Protein AF-A0A1I8D5X2-F1 (afdb_monomer_lite)

Sequence (172 aa):
MVLLILTTVFGFVVLYVLKFYNNAIYGPVFTIYIANPYVVLSDVKTIKEALVAHGELITSLIPSGTSVQPFFYGANYDETVFEDPYEFKPERFLLEDGKTLNKKLYDQMYSFGKGARVCAGQSLASMELQLIFPTLVQRYEFSHPNGEVDLTCDFGGILAPNKFTCKIVKRI

Foldseek 3Di:
DWDWDFDDDPNDGQTFTWDADCCPPQHGWTWGDDVAIETEDQALRNLCCCAPNPVPVVCVVPDPPHHYDYPLVNHCVHCVQQPPSVDPDPQSQADPVSPHGPVVSVVSHQPQHDHPPGNPCVVVVVVCCVVVVCVQVVFKDKDFPPPDAPPQFDDDVDTHGDDGDIDIDTDD

Secondary structure (DSSP, 8-state):
--EEEEEEETTEEEEEEEEE--HHHHSS-EEEEESEEEEEE-SHHHHHIIIII-HHHHHHHSPTT-EEEE-HHHHHT-TTTSSSTTS--GGGGB-TTSSSB-HHHHTT--TT--GGG--TTHHHHHHHHHHHHHHHHHHEEEE-TTSS----EEESSSEEEPP---EEEE--

Radius of gyration: 19.79 Å; chains: 1; bounding box: 39×36×57 Å

pLDDT: mean 77.23, std 19.03, range [34.25, 97.62]

Structure (mmCIF, N/CA/C/O backbone):
data_AF-A0A1I8D5X2-F1
#
_entry.id   AF-A0A1I8D5X2-F1
#
loop_
_atom_site.group_PDB
_atom_site.id
_atom_site.type_symbol
_atom_site.label_atom_id
_atom_site.label_alt_id
_atom_site.label_comp_id
_atom_site.label_asym_id
_atom_site.label_entity_id
_atom_site.label_seq_id
_atom_site.pdbx_PDB_ins_code
_atom_site.Cartn_x
_atom_site.Cartn_y
_atom_site.Cartn_z
_atom_site.occupancy
_atom_site.B_iso_or_equiv
_atom_site.auth_seq_id
_atom_site.auth_comp_id
_atom_site.auth_asym_id
_atom_site.auth_atom_id
_atom_site.pdbx_PDB_model_num
ATOM 1 N N . MET A 1 1 ? 10.895 -20.708 -22.139 1.00 34.25 1 MET A N 1
ATOM 2 C CA . MET A 1 1 ? 9.886 -21.765 -21.916 1.00 34.25 1 MET A CA 1
ATOM 3 C C . MET A 1 1 ? 8.520 -21.098 -21.973 1.00 34.25 1 MET A C 1
ATOM 5 O O . MET A 1 1 ? 8.340 -20.124 -21.257 1.00 34.25 1 MET A O 1
ATOM 9 N N . VAL A 1 2 ? 7.635 -21.506 -22.886 1.00 36.16 2 VAL A N 1
ATOM 10 C CA . VAL A 1 2 ? 6.278 -20.938 -23.008 1.00 36.16 2 VAL A CA 1
ATOM 11 C C . VAL A 1 2 ? 5.360 -21.765 -22.118 1.00 36.16 2 VAL A C 1
ATOM 13 O O . VAL A 1 2 ? 5.270 -22.973 -22.320 1.00 36.16 2 VAL A O 1
ATOM 16 N N . LEU A 1 3 ? 4.726 -21.139 -21.128 1.00 38.88 3 LEU A N 1
ATOM 17 C CA . LEU A 1 3 ? 3.716 -21.786 -20.293 1.00 38.88 3 LEU A CA 1
ATOM 18 C C . LEU A 1 3 ? 2.340 -21.284 -20.738 1.00 38.88 3 LEU A C 1
ATOM 20 O O . LEU A 1 3 ? 2.110 -20.075 -20.788 1.00 38.88 3 LEU A O 1
ATOM 24 N N . LEU A 1 4 ? 1.462 -22.215 -21.104 1.00 38.22 4 LEU A N 1
ATOM 25 C CA . LEU A 1 4 ? 0.074 -21.939 -21.463 1.00 38.22 4 LEU A CA 1
ATOM 26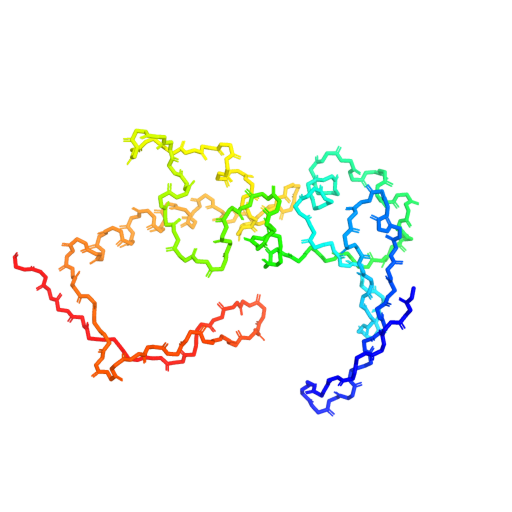 C C . LEU A 1 4 ? -0.787 -22.185 -20.229 1.00 38.22 4 LEU A C 1
ATOM 28 O O . LEU A 1 4 ? -0.874 -23.317 -19.759 1.00 38.22 4 LEU A O 1
ATOM 32 N N . ILE A 1 5 ? -1.412 -21.133 -19.710 1.00 45.81 5 ILE A N 1
ATOM 33 C CA . ILE A 1 5 ? -2.408 -21.245 -18.643 1.00 45.81 5 ILE A CA 1
ATOM 34 C C . ILE A 1 5 ? -3.750 -20.845 -19.258 1.00 45.81 5 ILE A C 1
ATOM 36 O O . ILE A 1 5 ? -3.876 -19.779 -19.854 1.00 45.81 5 ILE A O 1
ATOM 40 N N . LEU A 1 6 ? -4.740 -21.729 -19.169 1.00 39.59 6 LEU A N 1
ATOM 41 C CA . LEU A 1 6 ? -6.116 -21.464 -19.582 1.00 39.59 6 LEU A CA 1
ATOM 42 C C . LEU A 1 6 ? -6.932 -21.231 -18.314 1.00 39.59 6 LEU A C 1
ATOM 44 O O . LEU A 1 6 ? -7.168 -22.172 -17.560 1.00 39.59 6 LEU A O 1
ATOM 48 N N . THR A 1 7 ? -7.355 -19.992 -18.072 1.00 44.25 7 THR A N 1
ATOM 49 C CA . THR A 1 7 ? -8.367 -19.698 -17.052 1.00 44.25 7 THR A CA 1
ATOM 50 C C . THR A 1 7 ? -9.564 -19.023 -17.704 1.00 44.25 7 THR A C 1
ATOM 52 O O . THR A 1 7 ? -9.443 -18.146 -18.560 1.00 44.25 7 THR A O 1
ATOM 55 N N . THR A 1 8 ? -10.752 -19.480 -17.327 1.00 37.84 8 THR A N 1
ATOM 56 C CA . THR A 1 8 ? -12.022 -18.893 -17.741 1.00 37.84 8 THR A CA 1
ATOM 57 C C . THR A 1 8 ? -12.311 -17.706 -16.832 1.00 37.84 8 THR A C 1
ATOM 59 O O . THR A 1 8 ? -12.662 -17.884 -15.669 1.00 37.84 8 THR A O 1
ATOM 62 N N . VAL A 1 9 ? -12.176 -16.489 -17.357 1.00 38.72 9 VAL A N 1
ATOM 63 C CA . VAL A 1 9 ? -12.612 -15.261 -16.678 1.00 38.72 9 VAL A CA 1
ATOM 64 C C . VAL A 1 9 ? -13.696 -14.630 -17.558 1.00 38.72 9 VAL A C 1
ATOM 66 O O . VAL A 1 9 ? -13.495 -14.447 -18.756 1.00 38.72 9 VAL A O 1
ATOM 69 N N . PHE A 1 10 ? -14.876 -14.357 -16.992 1.00 37.09 10 PHE A N 1
ATOM 70 C CA . PHE A 1 10 ? -16.034 -13.771 -17.697 1.00 37.09 10 PHE A CA 1
ATOM 71 C C . PHE A 1 10 ? -16.575 -14.560 -18.911 1.00 37.09 10 PHE A C 1
ATOM 73 O O . PHE A 1 10 ? -17.083 -13.967 -19.856 1.00 37.09 10 PHE A O 1
ATOM 80 N N . GLY A 1 11 ? -16.484 -15.896 -18.927 1.00 35.22 11 GLY A N 1
ATOM 81 C CA . GLY A 1 11 ? -17.038 -16.709 -20.027 1.00 35.22 11 GLY A CA 1
ATOM 82 C C . GLY A 1 11 ? -16.274 -16.609 -21.357 1.00 35.22 11 GLY A C 1
ATOM 83 O O . GLY A 1 11 ? -16.650 -17.264 -22.326 1.00 35.22 11 GLY A O 1
ATOM 84 N N . PHE A 1 12 ? -15.174 -15.853 -21.393 1.00 35.00 12 PHE A N 1
ATOM 85 C CA . PHE A 1 12 ? -14.197 -15.875 -22.473 1.00 35.00 12 PHE A CA 1
ATOM 86 C C . PHE A 1 12 ? -13.079 -16.859 -22.114 1.00 35.00 12 PHE A C 1
ATOM 88 O O . PHE A 1 12 ? -12.562 -16.865 -20.995 1.00 35.00 12 PHE A O 1
ATOM 95 N N . VAL A 1 13 ? -12.694 -17.706 -23.069 1.00 40.66 13 VAL A N 1
ATOM 96 C CA . VAL A 1 13 ? -11.478 -18.517 -22.956 1.00 40.66 13 VAL A CA 1
ATOM 97 C C . VAL A 1 13 ? -10.297 -17.571 -23.169 1.00 40.66 13 VAL A C 1
ATOM 99 O O . VAL A 1 13 ? -9.991 -17.204 -24.302 1.00 40.66 13 VAL A O 1
ATOM 102 N N . VAL A 1 14 ? -9.664 -17.126 -22.082 1.00 42.81 14 VAL A N 1
ATOM 103 C CA . VAL A 1 14 ? -8.471 -16.275 -22.150 1.00 42.81 14 VAL A CA 1
ATOM 104 C C . VAL A 1 14 ? -7.247 -17.186 -22.240 1.00 42.81 14 VAL A C 1
ATOM 106 O O . VAL A 1 14 ? -6.949 -17.947 -21.319 1.00 42.81 14 VAL A O 1
ATOM 109 N N . LEU A 1 15 ? -6.557 -17.149 -23.382 1.00 41.22 15 LEU A N 1
ATOM 110 C CA . LEU A 1 15 ? -5.325 -17.904 -23.599 1.00 41.22 15 LEU A CA 1
ATOM 111 C C . LEU A 1 15 ? -4.128 -17.082 -23.107 1.00 41.22 15 LEU A C 1
ATOM 113 O O . LEU A 1 15 ? -3.647 -16.196 -23.813 1.00 41.22 15 LEU A O 1
ATOM 117 N N . TYR A 1 16 ? -3.613 -17.392 -21.917 1.00 45.00 16 TYR A N 1
ATOM 118 C CA . TYR A 1 16 ? -2.400 -16.756 -21.408 1.00 45.00 16 TYR A CA 1
ATOM 119 C C . TYR A 1 16 ? -1.180 -17.432 -22.041 1.00 45.00 16 TYR A C 1
ATOM 121 O O . TYR A 1 16 ? -0.764 -18.512 -21.623 1.00 45.00 16 TYR A O 1
ATOM 129 N N . VAL A 1 17 ? -0.598 -16.805 -23.067 1.00 44.28 17 VAL A N 1
ATOM 130 C CA . VAL A 1 17 ? 0.725 -17.188 -23.581 1.00 44.28 17 VAL A CA 1
ATOM 131 C C . VAL A 1 17 ? 1.778 -16.399 -22.809 1.00 44.28 17 VAL A C 1
ATOM 133 O O . VAL A 1 17 ? 2.026 -15.240 -23.127 1.00 44.28 17 VAL A O 1
ATOM 136 N N . LEU A 1 18 ? 2.402 -17.015 -21.804 1.00 47.34 18 LEU A N 1
ATOM 137 C CA . LEU A 1 18 ? 3.498 -16.390 -21.061 1.00 47.34 18 LEU A CA 1
ATOM 138 C C . LEU A 1 18 ? 4.802 -16.536 -21.848 1.00 47.34 18 LEU A C 1
ATOM 140 O O . LEU A 1 18 ? 5.373 -17.628 -21.944 1.00 47.34 18 LEU A O 1
ATOM 144 N N . LYS A 1 19 ? 5.284 -15.429 -22.423 1.00 45.12 19 LYS A N 1
ATOM 145 C CA . LYS A 1 19 ? 6.618 -15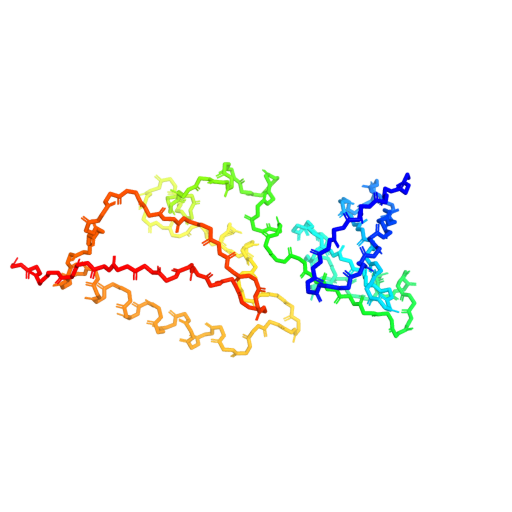.357 -23.033 1.00 45.12 19 LYS A CA 1
ATOM 146 C C . LYS A 1 19 ? 7.544 -14.585 -22.100 1.00 45.12 19 LYS A C 1
ATOM 148 O O . LYS A 1 19 ? 7.385 -13.382 -21.926 1.00 45.12 19 LYS A O 1
ATOM 153 N N . PHE A 1 20 ? 8.488 -15.291 -21.488 1.00 43.72 20 PHE A N 1
ATOM 154 C CA . PHE A 1 20 ? 9.518 -14.685 -20.646 1.00 43.72 20 PHE A CA 1
ATOM 155 C C . PHE A 1 20 ? 10.573 -14.019 -21.526 1.00 43.72 20 PHE A C 1
ATOM 157 O O . PHE A 1 20 ? 11.167 -14.685 -22.382 1.00 43.72 20 PHE A O 1
ATOM 164 N N . TYR A 1 21 ? 10.798 -12.720 -21.327 1.00 45.16 21 TYR A N 1
ATOM 165 C CA . TYR A 1 21 ? 11.851 -11.985 -22.022 1.00 45.16 21 TYR A CA 1
ATOM 166 C C . TYR A 1 21 ? 13.038 -11.803 -21.075 1.00 45.16 21 TYR A C 1
ATOM 168 O O . TYR A 1 21 ? 12.985 -11.033 -20.128 1.00 45.16 21 TYR A O 1
ATOM 176 N N . ASN A 1 22 ? 14.110 -12.545 -21.354 1.00 48.28 22 ASN A N 1
ATOM 177 C CA . ASN A 1 22 ? 15.446 -12.377 -20.783 1.00 48.28 22 ASN A CA 1
ATOM 178 C C . ASN A 1 22 ? 15.525 -12.214 -19.243 1.00 48.28 22 ASN A C 1
ATOM 180 O O . ASN A 1 22 ? 16.055 -11.221 -18.738 1.00 48.28 22 ASN A O 1
ATOM 184 N N . ASN A 1 23 ? 15.080 -13.245 -18.507 1.00 48.81 23 ASN A N 1
ATOM 185 C CA . ASN A 1 23 ? 15.153 -13.321 -17.035 1.00 48.81 23 ASN A CA 1
ATOM 186 C C . ASN A 1 23 ? 16.551 -13.030 -16.450 1.00 48.81 23 ASN A C 1
ATOM 188 O O . ASN A 1 23 ? 16.657 -12.628 -15.296 1.00 48.81 23 ASN A O 1
ATOM 192 N N . ALA A 1 24 ? 17.619 -13.239 -17.226 1.00 47.84 24 ALA A N 1
ATOM 193 C CA . ALA A 1 24 ? 19.001 -13.087 -16.776 1.00 47.84 24 ALA A CA 1
ATOM 194 C C . ALA A 1 24 ? 19.446 -11.626 -16.570 1.00 47.84 24 ALA A C 1
ATOM 196 O O . ALA A 1 24 ? 20.409 -11.398 -15.844 1.00 47.84 24 ALA A O 1
ATOM 197 N N . ILE A 1 25 ? 18.782 -10.645 -17.199 1.00 46.91 25 ILE A N 1
ATOM 198 C CA . ILE A 1 25 ? 19.192 -9.227 -17.129 1.00 46.91 25 ILE A CA 1
ATOM 199 C C . ILE A 1 25 ? 18.265 -8.413 -16.214 1.00 46.91 25 ILE A C 1
ATOM 201 O O . ILE A 1 25 ? 18.745 -7.597 -15.424 1.00 46.91 25 ILE A O 1
ATOM 205 N N . TYR A 1 26 ? 16.954 -8.665 -16.276 1.00 46.75 26 TYR A N 1
ATOM 206 C CA . TYR A 1 26 ? 15.947 -7.804 -15.644 1.00 46.75 26 TYR A CA 1
ATOM 207 C C . TYR A 1 26 ? 15.087 -8.503 -14.568 1.00 46.75 26 TYR A C 1
ATOM 209 O O . TYR A 1 26 ? 14.413 -7.828 -13.815 1.00 46.75 26 TYR A O 1
ATOM 217 N N . GLY A 1 27 ? 15.149 -9.828 -14.385 1.00 54.69 27 GLY A N 1
ATOM 218 C CA . GLY A 1 27 ? 14.242 -10.537 -13.460 1.00 54.69 27 GLY A CA 1
ATOM 219 C C . GLY A 1 27 ? 12.973 -11.055 -14.160 1.00 54.69 27 GLY A C 1
ATOM 220 O O . GLY A 1 27 ? 13.003 -11.235 -15.379 1.00 54.69 27 GLY A O 1
ATOM 221 N N . PRO A 1 28 ? 11.883 -11.392 -13.440 1.00 57.97 28 PRO A N 1
ATOM 222 C CA . PRO A 1 28 ? 10.721 -12.097 -13.996 1.00 57.97 28 PRO A CA 1
ATOM 223 C C . PRO A 1 28 ? 9.831 -11.212 -14.895 1.00 57.97 28 PRO A C 1
ATOM 225 O O . PRO A 1 28 ? 8.681 -10.947 -14.580 1.00 57.97 28 PRO A O 1
ATOM 228 N N . VAL A 1 29 ? 10.317 -10.784 -16.061 1.00 56.53 29 VAL A N 1
ATOM 229 C CA . VAL A 1 29 ? 9.509 -10.054 -17.054 1.00 56.53 29 VAL A CA 1
ATOM 230 C C . VAL A 1 29 ? 8.773 -11.040 -17.963 1.00 56.53 29 VAL A C 1
ATOM 232 O O . VAL A 1 29 ? 9.393 -11.883 -18.622 1.00 56.53 29 VAL A O 1
ATOM 235 N N . PHE A 1 30 ? 7.445 -10.922 -18.050 1.00 57.75 30 PHE A N 1
ATOM 236 C CA . PHE A 1 30 ? 6.616 -11.792 -18.888 1.00 57.75 30 PHE A CA 1
ATOM 237 C C . PHE A 1 30 ? 5.591 -11.012 -19.713 1.00 57.75 30 PHE A C 1
ATOM 239 O O . PHE A 1 30 ? 5.046 -9.993 -19.300 1.00 57.75 30 PHE A O 1
ATOM 246 N N . THR A 1 31 ? 5.324 -11.498 -20.924 1.00 51.16 31 THR A N 1
ATOM 247 C CA . THR A 1 31 ? 4.240 -10.991 -21.774 1.00 51.16 31 THR A CA 1
ATOM 248 C C . THR A 1 31 ? 2.966 -11.783 -21.506 1.00 51.16 31 THR A C 1
ATOM 250 O O . THR A 1 31 ? 3.021 -13.011 -21.507 1.00 51.16 31 THR A O 1
ATOM 253 N N . ILE A 1 32 ? 1.832 -11.102 -21.324 1.00 56.53 32 ILE A N 1
ATOM 254 C CA . ILE A 1 32 ? 0.502 -11.720 -21.352 1.00 56.53 32 ILE A CA 1
ATOM 255 C C . ILE A 1 32 ? -0.198 -11.305 -22.649 1.00 56.53 32 ILE A C 1
ATOM 257 O O . ILE A 1 32 ? -0.240 -10.125 -22.992 1.00 56.53 32 ILE A O 1
ATOM 261 N N . TYR A 1 33 ? -0.773 -12.266 -23.370 1.00 49.00 33 TYR A N 1
ATOM 262 C CA . TYR A 1 33 ? -1.606 -11.990 -24.540 1.00 49.00 33 TYR A CA 1
ATOM 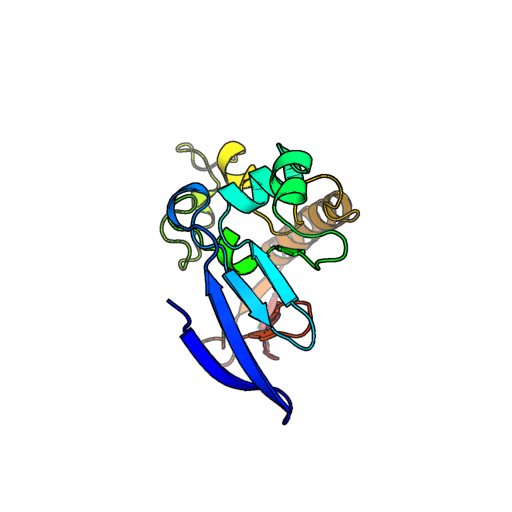263 C C . TYR A 1 33 ? -3.082 -11.929 -24.130 1.00 49.00 33 TYR A C 1
ATOM 265 O O . TYR A 1 33 ? -3.694 -12.957 -23.862 1.00 49.00 33 TYR A O 1
ATOM 273 N N . ILE A 1 34 ? -3.656 -10.723 -24.093 1.00 53.72 34 ILE A N 1
ATOM 274 C CA . ILE A 1 34 ? -5.098 -10.499 -23.884 1.00 53.72 34 ILE A CA 1
ATOM 275 C C . ILE A 1 34 ? -5.597 -9.666 -25.063 1.00 53.72 34 ILE A C 1
ATOM 277 O O . ILE A 1 34 ? -5.543 -8.441 -25.014 1.00 53.72 34 ILE A O 1
ATOM 281 N N . ALA A 1 35 ? -6.018 -10.325 -26.149 1.00 54.09 35 ALA A N 1
ATOM 282 C CA . ALA A 1 35 ? -6.373 -9.742 -27.458 1.00 54.09 35 ALA A CA 1
ATOM 283 C C . ALA A 1 35 ? -5.244 -8.966 -28.188 1.00 54.09 35 ALA A C 1
ATOM 285 O O . ALA A 1 35 ? -5.122 -9.087 -29.401 1.00 54.09 35 ALA A O 1
ATOM 286 N N . ASN A 1 36 ? -4.381 -8.252 -27.460 1.00 55.84 36 ASN A N 1
ATOM 287 C CA . ASN A 1 36 ? -3.155 -7.576 -27.886 1.00 55.84 36 ASN A CA 1
ATOM 288 C C . ASN A 1 36 ? -1.989 -7.967 -26.943 1.00 55.84 36 ASN A C 1
ATOM 290 O O . ASN A 1 36 ? -2.240 -8.429 -25.823 1.00 55.84 36 ASN A O 1
ATOM 294 N N . PRO A 1 37 ? -0.715 -7.826 -27.360 1.00 62.66 37 PRO A N 1
ATOM 295 C CA . PRO A 1 37 ? 0.428 -8.133 -26.500 1.00 62.66 37 PRO A CA 1
ATOM 296 C C . PRO A 1 37 ? 0.588 -7.090 -25.381 1.00 62.66 37 PRO A C 1
ATOM 298 O O . PRO A 1 37 ? 0.754 -5.901 -25.658 1.00 62.66 37 PRO A O 1
ATOM 301 N N . TYR A 1 38 ? 0.596 -7.547 -24.126 1.00 66.44 38 TYR A N 1
ATOM 302 C CA . TYR A 1 38 ? 0.931 -6.740 -22.950 1.00 66.44 38 TYR A CA 1
ATOM 303 C C . TYR A 1 38 ? 2.264 -7.185 -22.363 1.00 66.44 38 TYR A C 1
ATOM 305 O O . TYR A 1 38 ? 2.427 -8.354 -22.015 1.00 66.44 38 TYR A O 1
ATOM 313 N N . VAL A 1 39 ? 3.206 -6.258 -22.200 1.00 70.19 39 VAL A N 1
ATOM 314 C CA . VAL A 1 39 ? 4.442 -6.515 -21.447 1.00 70.19 39 VAL A CA 1
ATOM 315 C C . VAL A 1 39 ? 4.194 -6.183 -19.982 1.00 70.19 39 VAL A C 1
ATOM 317 O O . VAL A 1 39 ? 3.866 -5.041 -19.657 1.00 70.19 39 VAL A O 1
ATOM 320 N N . VAL A 1 40 ? 4.336 -7.178 -19.108 1.00 71.56 40 VAL A N 1
ATOM 321 C CA . VAL A 1 40 ? 4.119 -7.030 -17.670 1.00 71.56 40 VAL A CA 1
ATOM 322 C C . VAL A 1 40 ? 5.464 -6.974 -16.957 1.00 71.56 40 VAL A C 1
ATOM 324 O O . VAL A 1 40 ? 6.281 -7.887 -17.068 1.00 71.56 40 VAL A O 1
ATOM 327 N N . LEU A 1 41 ? 5.685 -5.881 -16.228 1.00 74.44 41 LEU A N 1
ATOM 328 C CA . LEU A 1 41 ? 6.862 -5.690 -15.380 1.00 74.44 41 LEU A CA 1
ATOM 329 C C . LEU A 1 41 ? 6.460 -6.028 -13.944 1.00 74.44 41 LEU A C 1
ATOM 331 O O . LEU A 1 41 ? 5.573 -5.357 -13.413 1.00 74.44 41 LEU A O 1
ATOM 335 N N . SER A 1 42 ? 7.050 -7.055 -13.330 1.00 68.56 42 SER A N 1
ATOM 336 C CA . SER A 1 42 ? 6.598 -7.542 -12.015 1.00 68.56 42 SER A CA 1
ATOM 337 C C . SER A 1 42 ? 7.561 -7.298 -10.859 1.00 68.56 42 SER A C 1
ATOM 339 O O . SER A 1 42 ? 7.117 -7.345 -9.718 1.00 68.56 42 SER A O 1
ATOM 341 N N . ASP A 1 43 ? 8.843 -7.046 -11.116 1.00 70.25 43 ASP A N 1
ATOM 342 C CA . ASP A 1 43 ? 9.841 -6.818 -10.069 1.00 70.25 43 ASP A CA 1
ATOM 343 C C . ASP A 1 43 ? 10.103 -5.324 -9.821 1.00 70.25 43 ASP A C 1
ATOM 345 O O . ASP A 1 43 ? 9.989 -4.475 -10.716 1.00 70.25 43 ASP A O 1
ATOM 349 N N . VAL A 1 44 ? 10.472 -4.987 -8.580 1.00 71.94 44 VAL A N 1
ATOM 350 C CA . VAL A 1 44 ? 10.688 -3.594 -8.153 1.00 71.94 44 VAL A CA 1
ATOM 351 C C . VAL A 1 44 ? 11.789 -2.919 -8.968 1.00 71.94 44 VAL A C 1
ATOM 353 O O . VAL A 1 44 ? 11.680 -1.725 -9.279 1.00 71.94 44 VAL A O 1
ATOM 356 N N . LYS A 1 45 ? 12.841 -3.668 -9.309 1.00 77.12 45 LYS A N 1
ATOM 357 C CA . LYS A 1 45 ? 14.013 -3.173 -10.031 1.00 77.12 45 LYS A CA 1
ATOM 358 C C . LYS A 1 45 ? 13.645 -2.771 -11.458 1.00 77.12 45 LYS A C 1
ATOM 360 O O . LYS A 1 45 ? 13.876 -1.623 -11.829 1.00 77.12 45 LYS A O 1
ATOM 365 N N . THR A 1 46 ? 13.005 -3.648 -12.219 1.00 73.38 46 THR A N 1
ATOM 366 C CA . THR A 1 46 ? 12.589 -3.397 -13.600 1.00 73.38 46 THR A CA 1
ATOM 367 C C . THR A 1 46 ? 11.552 -2.298 -13.676 1.00 73.38 46 THR A C 1
ATOM 369 O O . THR A 1 46 ? 11.652 -1.431 -14.539 1.00 73.38 46 THR A O 1
ATOM 372 N N . ILE A 1 47 ? 10.579 -2.265 -12.758 1.00 75.56 47 ILE A N 1
ATOM 373 C CA . ILE A 1 47 ? 9.613 -1.161 -12.717 1.00 75.56 47 ILE A CA 1
ATOM 374 C C . ILE A 1 47 ? 10.340 0.164 -12.453 1.00 75.56 47 ILE A C 1
ATOM 376 O O . ILE A 1 47 ? 10.042 1.167 -13.101 1.00 75.56 47 ILE A O 1
ATOM 380 N N . LYS A 1 48 ? 11.321 0.193 -11.543 1.00 75.69 48 LYS A N 1
ATOM 381 C CA . LYS A 1 48 ? 12.111 1.401 -11.266 1.00 75.69 48 LYS A CA 1
ATOM 382 C C . LYS A 1 48 ? 12.941 1.829 -12.474 1.00 75.69 48 LYS A C 1
ATOM 384 O O . LYS A 1 48 ? 12.957 3.010 -12.819 1.00 75.69 48 LYS A O 1
ATOM 389 N N . GLU A 1 49 ? 13.622 0.891 -13.118 1.00 76.62 49 GLU A N 1
ATOM 390 C CA . GLU A 1 49 ? 14.424 1.154 -14.310 1.00 76.62 49 GLU A CA 1
ATOM 391 C C . GLU A 1 49 ? 13.546 1.658 -15.461 1.00 76.62 49 GLU A C 1
ATOM 393 O O . GLU A 1 49 ? 13.873 2.676 -16.063 1.00 76.62 49 GLU A O 1
ATOM 398 N N . ALA A 1 50 ? 12.389 1.036 -15.695 1.00 74.81 50 ALA A N 1
ATOM 399 C CA . ALA A 1 50 ? 11.466 1.410 -16.765 1.00 74.81 50 ALA A CA 1
ATOM 400 C C . ALA A 1 50 ? 10.768 2.750 -16.528 1.00 74.81 50 ALA A C 1
ATOM 402 O O . ALA A 1 50 ? 10.641 3.550 -17.451 1.00 74.81 50 ALA A O 1
ATOM 403 N N . LEU A 1 51 ? 10.284 2.993 -15.307 1.00 73.62 51 LEU A N 1
ATOM 404 C CA . LEU A 1 51 ? 9.430 4.147 -15.022 1.00 73.62 51 LEU A CA 1
ATOM 405 C C . LEU A 1 51 ? 10.202 5.379 -14.543 1.00 73.62 51 LEU A C 1
ATOM 407 O O . LEU A 1 51 ? 9.684 6.489 -14.661 1.00 73.62 51 LEU A O 1
ATOM 411 N N . VAL A 1 52 ? 11.394 5.204 -13.960 1.00 74.19 52 VAL A N 1
ATOM 412 C CA . VAL A 1 52 ? 12.100 6.282 -13.245 1.00 74.19 52 VAL A CA 1
ATOM 413 C C . VAL A 1 52 ? 13.460 6.608 -13.857 1.00 74.19 52 VAL A C 1
ATOM 415 O O . VAL A 1 52 ? 13.750 7.783 -14.049 1.00 74.19 52 VAL A O 1
ATOM 418 N N . ALA A 1 53 ? 14.303 5.608 -14.134 1.00 69.62 53 ALA A N 1
ATOM 419 C CA . ALA A 1 53 ? 15.717 5.852 -14.448 1.00 69.62 53 ALA A CA 1
ATOM 420 C C . ALA A 1 53 ? 16.061 5.804 -15.947 1.00 69.62 53 ALA A C 1
ATOM 422 O O . ALA A 1 53 ? 16.820 6.637 -16.433 1.00 69.62 53 ALA A O 1
ATOM 423 N N . HIS A 1 54 ? 15.529 4.826 -16.680 1.00 64.06 54 HIS A N 1
ATOM 424 C CA . HIS A 1 54 ? 16.009 4.434 -18.008 1.00 64.06 54 HIS A CA 1
ATOM 425 C C . HIS A 1 54 ? 14.860 4.090 -18.965 1.00 64.06 54 HIS A C 1
ATOM 427 O O . HIS A 1 54 ? 14.915 3.087 -19.681 1.00 64.06 54 HIS A O 1
ATOM 433 N N . GLY A 1 55 ? 13.827 4.940 -19.010 1.00 60.59 55 GLY A N 1
ATOM 434 C CA . GLY A 1 55 ? 12.693 4.757 -19.922 1.00 60.59 55 GLY A CA 1
ATOM 435 C C . GLY A 1 55 ? 13.133 4.516 -21.372 1.00 60.59 55 GLY A C 1
ATOM 436 O O . GLY A 1 55 ? 12.647 3.587 -22.007 1.00 60.59 55 GLY A O 1
ATOM 437 N N . GLU A 1 56 ? 14.137 5.256 -21.856 1.00 59.59 56 GLU A N 1
ATOM 438 C CA . GLU A 1 56 ? 14.644 5.166 -23.236 1.00 59.59 56 GLU A CA 1
ATOM 439 C C . GLU A 1 56 ? 15.251 3.790 -23.588 1.00 59.59 56 GLU A C 1
ATOM 441 O O . GLU A 1 56 ? 14.956 3.225 -24.644 1.00 59.59 56 GLU A O 1
ATOM 446 N N . LEU A 1 57 ? 16.036 3.195 -22.681 1.00 58.50 57 LEU A N 1
ATOM 447 C CA . LEU A 1 57 ? 16.680 1.885 -22.871 1.00 58.50 57 LEU A CA 1
ATOM 448 C C . LEU A 1 57 ? 15.654 0.756 -22.989 1.00 58.50 57 LEU A C 1
ATOM 450 O O . LEU A 1 57 ? 15.753 -0.081 -23.885 1.00 58.50 57 LEU A O 1
ATOM 454 N N . ILE A 1 58 ? 14.635 0.760 -22.130 1.00 60.50 58 ILE A N 1
ATOM 455 C CA . ILE A 1 58 ? 13.573 -0.251 -22.160 1.00 60.50 58 ILE A CA 1
ATOM 456 C C . ILE A 1 58 ? 12.638 -0.019 -23.355 1.00 60.50 58 ILE A C 1
ATOM 458 O O . ILE A 1 58 ? 12.248 -0.982 -24.014 1.00 60.50 58 ILE A O 1
ATOM 462 N N . THR A 1 59 ? 12.359 1.236 -23.731 1.00 60.03 59 THR A N 1
ATOM 463 C CA . THR A 1 59 ? 11.584 1.532 -24.950 1.00 60.03 59 THR A CA 1
ATOM 464 C C . THR A 1 59 ? 12.296 1.129 -26.241 1.00 60.03 59 THR A C 1
ATOM 466 O O . THR A 1 59 ? 11.623 0.862 -27.226 1.00 60.03 59 THR A O 1
ATOM 469 N N . SER A 1 60 ? 13.632 1.025 -26.258 1.00 60.69 60 SER A N 1
ATOM 470 C CA . SER A 1 60 ? 14.364 0.535 -27.439 1.00 60.69 60 SER A CA 1
ATOM 471 C C . SER A 1 60 ? 14.156 -0.965 -27.700 1.00 60.69 60 SER A C 1
ATOM 473 O O . SER A 1 60 ? 14.233 -1.419 -28.841 1.00 60.69 60 SER A O 1
ATOM 475 N N . LEU A 1 61 ? 13.861 -1.732 -26.644 1.00 66.00 61 LEU A N 1
ATOM 476 C CA . LEU A 1 61 ? 13.635 -3.181 -26.690 1.00 66.00 61 LEU A CA 1
ATOM 477 C C . LEU A 1 61 ? 12.159 -3.542 -26.894 1.00 66.00 61 LEU A C 1
ATOM 479 O O . LEU A 1 61 ? 11.846 -4.654 -27.321 1.00 66.00 61 LEU A O 1
ATOM 483 N N . ILE A 1 62 ? 11.255 -2.617 -26.572 1.00 71.19 62 ILE A N 1
ATOM 484 C CA . ILE A 1 62 ? 9.811 -2.793 -26.678 1.00 71.19 62 ILE A CA 1
ATOM 485 C C . ILE A 1 62 ? 9.334 -2.099 -27.961 1.00 71.19 62 ILE A C 1
ATOM 487 O O . ILE A 1 62 ? 9.455 -0.880 -28.065 1.00 71.19 62 ILE A O 1
ATOM 491 N N . PRO A 1 63 ? 8.765 -2.830 -28.940 1.00 71.75 63 PRO A N 1
ATOM 492 C CA . PRO A 1 63 ? 8.270 -2.221 -30.169 1.00 71.75 63 PRO A CA 1
ATOM 493 C C . PRO A 1 63 ? 7.296 -1.072 -29.893 1.00 71.75 63 PRO A C 1
ATOM 495 O O . PRO A 1 63 ? 6.429 -1.175 -29.017 1.00 71.75 63 PRO A O 1
ATOM 498 N N . SER A 1 64 ? 7.407 0.009 -30.665 1.00 74.50 64 SER A N 1
ATOM 499 C CA . SER A 1 64 ? 6.492 1.148 -30.551 1.00 74.50 64 SER A CA 1
ATOM 500 C C . SER A 1 64 ? 5.033 0.704 -30.710 1.00 74.50 64 SER A C 1
ATOM 502 O O . SER A 1 64 ? 4.722 -0.159 -31.530 1.00 74.50 64 SER A O 1
ATOM 504 N N . GLY A 1 65 ? 4.142 1.276 -29.899 1.00 74.19 65 GLY A N 1
ATOM 505 C CA . GLY A 1 65 ? 2.729 0.889 -29.836 1.00 74.19 65 GLY A CA 1
ATOM 506 C C . GLY A 1 65 ? 2.424 -0.306 -28.923 1.00 74.19 65 GLY A C 1
ATOM 507 O O . GLY A 1 65 ? 1.255 -0.642 -28.744 1.00 74.19 65 GLY A O 1
ATOM 508 N N . THR A 1 66 ? 3.433 -0.932 -28.307 1.00 74.00 66 THR A N 1
ATOM 509 C CA . THR A 1 66 ? 3.211 -2.002 -27.321 1.00 74.00 66 THR A CA 1
ATOM 510 C C . THR A 1 66 ? 2.682 -1.433 -26.007 1.00 74.00 66 THR A C 1
ATOM 512 O O . THR A 1 66 ? 3.226 -0.472 -25.464 1.00 74.00 66 THR A O 1
ATOM 515 N N . SER A 1 67 ? 1.644 -2.066 -25.459 1.00 76.38 67 SER A N 1
ATOM 516 C CA . SER A 1 67 ? 1.124 -1.724 -24.136 1.00 76.38 67 SER A CA 1
ATOM 517 C C . SER A 1 67 ? 2.000 -2.344 -23.044 1.00 76.38 67 SER A C 1
ATOM 519 O O . SER A 1 67 ? 2.220 -3.556 -23.019 1.00 76.38 67 SER A O 1
ATOM 521 N N . VAL A 1 68 ? 2.494 -1.509 -22.131 1.00 77.38 68 VAL A N 1
ATOM 522 C CA . VAL A 1 68 ? 3.320 -1.925 -20.990 1.00 77.38 68 VAL A CA 1
ATOM 523 C C . VAL A 1 68 ? 2.542 -1.657 -19.714 1.00 77.38 68 VAL A C 1
ATOM 525 O O . VAL A 1 68 ? 2.114 -0.529 -19.475 1.00 77.38 68 VAL A O 1
ATOM 528 N N . GLN A 1 69 ? 2.365 -2.690 -18.896 1.00 79.56 69 GLN A N 1
ATOM 529 C CA . GLN A 1 69 ? 1.617 -2.608 -17.651 1.00 79.56 69 GLN A CA 1
ATOM 530 C C . GLN A 1 69 ? 2.525 -2.997 -16.478 1.00 79.56 69 GLN A C 1
ATOM 532 O O . GLN A 1 69 ? 2.951 -4.150 -16.390 1.00 79.56 69 GLN A O 1
ATOM 537 N N . PRO A 1 70 ? 2.824 -2.081 -15.545 1.00 82.25 70 PRO A N 1
ATOM 538 C CA . PRO A 1 70 ? 3.474 -2.463 -14.302 1.00 82.25 70 PRO A CA 1
ATOM 539 C C . PRO A 1 70 ? 2.503 -3.261 -13.422 1.00 82.25 70 PRO A C 1
ATOM 541 O O . PRO A 1 70 ? 1.337 -2.887 -13.256 1.00 82.25 70 PRO A O 1
ATOM 544 N N . PHE A 1 71 ? 2.994 -4.350 -12.837 1.00 83.50 71 PHE A N 1
ATOM 545 C CA . PHE A 1 71 ? 2.261 -5.169 -11.879 1.00 83.50 71 PHE A CA 1
ATOM 546 C C . PHE A 1 71 ? 2.639 -4.768 -10.451 1.00 83.50 71 PHE A C 1
ATOM 548 O O . PHE A 1 71 ? 3.426 -5.426 -9.775 1.00 83.50 71 PHE A O 1
ATOM 555 N N . PHE A 1 72 ? 2.065 -3.652 -9.992 1.00 85.69 72 PHE A N 1
ATOM 556 C CA . PHE A 1 72 ? 2.371 -3.084 -8.675 1.00 85.69 72 PHE A CA 1
ATOM 557 C C . PHE A 1 72 ? 2.037 -4.020 -7.512 1.00 85.69 72 PHE A C 1
ATOM 559 O O . PHE A 1 72 ? 2.718 -3.966 -6.495 1.00 85.69 72 PHE A O 1
ATOM 566 N N . TYR A 1 73 ? 1.018 -4.876 -7.658 1.00 82.75 73 TYR A N 1
ATOM 567 C CA . TYR A 1 73 ? 0.698 -5.885 -6.651 1.00 82.75 73 TYR A CA 1
ATOM 568 C C . TYR A 1 73 ? 1.911 -6.788 -6.416 1.00 82.75 73 TYR A C 1
ATOM 570 O O . TYR A 1 73 ? 2.465 -6.756 -5.327 1.00 82.75 73 TYR A O 1
ATOM 578 N N . GLY A 1 74 ? 2.407 -7.476 -7.452 1.00 83.31 74 GLY A N 1
ATOM 579 C CA . GLY A 1 74 ? 3.589 -8.337 -7.335 1.00 83.31 74 GLY A CA 1
ATOM 580 C C . GLY A 1 74 ? 4.837 -7.602 -6.849 1.00 83.31 74 GLY A C 1
ATOM 581 O O . GLY A 1 74 ? 5.555 -8.131 -6.013 1.00 83.31 74 GLY A O 1
ATOM 582 N N . ALA A 1 75 ? 5.046 -6.355 -7.280 1.00 86.94 75 ALA A N 1
ATOM 583 C CA . ALA A 1 75 ? 6.185 -5.558 -6.827 1.00 86.94 75 ALA A CA 1
ATOM 584 C C . ALA A 1 75 ? 6.154 -5.260 -5.317 1.00 86.94 75 ALA A C 1
ATOM 586 O O . ALA A 1 75 ? 7.198 -5.220 -4.677 1.00 86.94 75 ALA A O 1
ATOM 587 N N . ASN A 1 76 ? 4.970 -5.073 -4.725 1.00 89.31 76 ASN A N 1
ATOM 588 C CA . ASN A 1 76 ? 4.838 -4.920 -3.273 1.00 89.31 76 ASN A CA 1
ATOM 589 C C . ASN A 1 76 ? 4.983 -6.259 -2.515 1.00 89.31 76 ASN A C 1
ATOM 591 O O . ASN A 1 76 ? 5.114 -6.231 -1.294 1.00 89.31 76 ASN A O 1
ATOM 595 N N . TYR A 1 77 ? 5.002 -7.399 -3.221 1.00 88.88 77 TYR A N 1
ATOM 596 C CA . TYR A 1 77 ? 5.316 -8.727 -2.677 1.00 88.88 77 TYR A CA 1
ATOM 597 C C . TYR A 1 77 ? 6.726 -9.226 -3.040 1.00 88.88 77 TYR A C 1
ATOM 599 O O . TYR A 1 77 ? 7.036 -10.401 -2.855 1.00 88.88 77 TYR A O 1
ATOM 607 N N . ASP A 1 78 ? 7.591 -8.357 -3.565 1.00 87.06 78 ASP A N 1
ATOM 608 C CA . ASP A 1 78 ? 8.958 -8.715 -3.939 1.00 87.06 78 ASP A CA 1
ATOM 609 C C . ASP A 1 78 ? 9.808 -8.999 -2.686 1.00 87.06 78 ASP A C 1
ATOM 611 O O . ASP A 1 78 ? 10.229 -8.081 -1.977 1.00 87.06 78 ASP A O 1
ATOM 615 N N . GLU A 1 79 ? 10.074 -10.282 -2.426 1.00 89.94 79 GLU A N 1
ATOM 616 C CA . GLU A 1 79 ? 10.861 -10.776 -1.284 1.00 89.94 79 GLU A CA 1
ATOM 617 C C . GLU A 1 79 ? 12.305 -10.248 -1.269 1.00 89.94 79 GLU A C 1
ATOM 619 O O . GLU A 1 79 ? 12.949 -10.227 -0.223 1.00 89.94 79 GLU A O 1
ATOM 624 N N . THR A 1 80 ? 12.828 -9.777 -2.409 1.00 89.50 80 THR A N 1
ATOM 625 C CA . THR A 1 80 ? 14.169 -9.171 -2.464 1.00 89.50 80 THR A CA 1
ATOM 626 C C . THR A 1 80 ? 14.208 -7.762 -1.866 1.00 89.50 80 THR A C 1
ATOM 628 O O . THR A 1 80 ? 15.286 -7.237 -1.577 1.00 89.50 80 THR A O 1
ATOM 631 N N . VAL A 1 81 ? 13.037 -7.144 -1.679 1.00 90.56 81 VAL A N 1
ATOM 632 C CA . VAL A 1 81 ? 12.872 -5.779 -1.166 1.00 90.56 81 VAL A CA 1
ATOM 633 C C . VAL A 1 81 ? 12.140 -5.762 0.173 1.00 90.56 81 VAL A C 1
ATOM 635 O O . VAL A 1 81 ? 12.520 -4.997 1.060 1.00 90.56 81 VAL A O 1
ATOM 638 N N . PHE A 1 82 ? 11.099 -6.581 0.327 1.00 93.06 82 PHE A N 1
ATOM 639 C CA . PHE A 1 82 ? 10.234 -6.613 1.502 1.00 93.06 82 PHE A CA 1
ATOM 640 C C . PHE A 1 82 ? 10.357 -7.964 2.221 1.00 93.06 82 PHE A C 1
ATOM 642 O O . PHE A 1 82 ? 9.952 -8.987 1.688 1.00 93.06 82 PHE A O 1
ATOM 649 N N . GLU A 1 83 ? 10.861 -7.962 3.456 1.00 93.19 83 GLU A N 1
ATOM 650 C CA . GLU A 1 83 ? 11.027 -9.166 4.297 1.00 93.19 83 GLU A CA 1
ATOM 651 C C . GLU A 1 83 ? 9.687 -9.731 4.797 1.00 93.19 83 GLU A C 1
ATOM 653 O O . GLU A 1 83 ? 8.958 -9.029 5.482 1.00 93.19 83 GLU A O 1
ATOM 658 N N . ASP A 1 84 ? 9.335 -10.983 4.514 1.00 93.75 84 ASP A N 1
ATOM 659 C CA . ASP A 1 84 ? 8.004 -11.550 4.812 1.00 93.75 84 ASP A CA 1
ATOM 660 C C . ASP A 1 84 ? 6.854 -10.722 4.202 1.00 93.75 84 ASP A C 1
ATOM 662 O O . ASP A 1 84 ? 6.012 -10.173 4.923 1.00 93.75 84 ASP A O 1
ATOM 666 N N . PRO A 1 85 ? 6.803 -10.557 2.870 1.00 91.56 85 PRO A N 1
ATOM 667 C CA . PRO A 1 85 ? 5.867 -9.633 2.230 1.00 91.56 85 PRO A CA 1
ATOM 668 C C . PRO A 1 85 ? 4.393 -10.042 2.374 1.00 91.56 85 PRO A C 1
ATOM 670 O O . PRO A 1 85 ? 3.500 -9.210 2.232 1.00 91.56 85 PRO A O 1
ATOM 673 N N . TYR A 1 86 ? 4.129 -11.315 2.672 1.00 91.06 86 TYR A N 1
ATOM 674 C CA . TYR A 1 86 ? 2.783 -11.849 2.885 1.00 91.06 86 TYR A CA 1
ATOM 675 C C . TYR A 1 86 ? 2.254 -11.632 4.308 1.00 91.06 86 TYR A C 1
ATOM 677 O O . TYR A 1 86 ? 1.074 -11.870 4.558 1.00 91.06 86 TYR A O 1
ATOM 685 N N . GLU A 1 87 ? 3.090 -11.147 5.229 1.00 94.00 87 GLU A N 1
ATOM 686 C CA . GLU A 1 87 ? 2.696 -10.858 6.606 1.00 94.00 87 GLU A CA 1
ATOM 687 C C . GLU A 1 87 ? 2.437 -9.360 6.814 1.00 94.00 87 GLU A C 1
ATOM 689 O O . GLU A 1 87 ? 3.243 -8.494 6.451 1.00 94.00 87 GLU A O 1
ATOM 694 N N . PHE A 1 88 ? 1.315 -9.035 7.463 1.00 92.88 88 PHE A N 1
ATOM 695 C CA . PHE A 1 88 ? 0.998 -7.661 7.846 1.00 92.88 88 PHE A CA 1
ATOM 696 C C . PHE A 1 88 ? 1.897 -7.210 9.009 1.00 92.88 88 PHE A C 1
ATOM 698 O O . PHE A 1 88 ? 1.592 -7.452 10.174 1.00 92.88 88 PHE A O 1
ATOM 705 N N . LYS A 1 89 ? 3.012 -6.550 8.671 1.00 93.75 89 LYS A N 1
ATOM 706 C CA . LYS A 1 89 ? 4.015 -6.020 9.616 1.00 93.75 89 LYS A CA 1
ATOM 707 C C . LYS A 1 89 ? 4.208 -4.513 9.421 1.00 93.75 89 LYS A C 1
ATOM 709 O O . LYS A 1 89 ? 5.075 -4.126 8.628 1.00 93.75 89 LYS A O 1
ATOM 714 N N . PRO A 1 90 ? 3.415 -3.650 10.084 1.00 92.44 90 PRO A N 1
ATOM 715 C CA . PRO A 1 90 ? 3.583 -2.197 10.011 1.00 92.44 90 PRO A CA 1
ATOM 716 C C . PRO A 1 90 ? 4.990 -1.726 10.406 1.00 92.44 90 PRO A C 1
ATOM 718 O O . PRO A 1 90 ? 5.526 -0.790 9.813 1.00 92.44 90 PRO A O 1
ATOM 721 N N . GLU A 1 91 ? 5.609 -2.408 11.370 1.00 94.88 91 GLU A N 1
ATOM 722 C CA . GLU A 1 91 ? 6.901 -2.065 11.972 1.00 94.88 91 GLU A CA 1
ATOM 723 C C . GLU A 1 91 ? 8.055 -2.145 10.969 1.00 94.88 91 GLU A C 1
ATOM 725 O O . GLU A 1 91 ? 9.054 -1.451 11.123 1.00 94.88 91 GLU A O 1
ATOM 730 N N . ARG A 1 92 ? 7.891 -2.915 9.889 1.00 94.25 92 ARG A N 1
ATOM 731 C CA . ARG A 1 92 ? 8.831 -3.006 8.762 1.00 94.25 92 ARG A CA 1
ATOM 732 C C . ARG A 1 92 ? 9.195 -1.640 8.179 1.00 94.25 92 ARG A C 1
ATOM 734 O O . ARG A 1 92 ? 10.299 -1.439 7.681 1.00 94.25 92 ARG A O 1
ATOM 741 N N . PHE A 1 93 ? 8.255 -0.699 8.204 1.00 94.62 93 PHE A N 1
ATOM 742 C CA . PHE A 1 93 ? 8.465 0.647 7.680 1.00 94.62 93 PHE A CA 1
ATOM 743 C C . PHE A 1 93 ? 9.111 1.593 8.697 1.00 94.62 93 PHE A C 1
ATOM 745 O O . PHE A 1 93 ? 9.267 2.774 8.398 1.00 94.62 93 PHE A O 1
ATOM 752 N N . LEU A 1 94 ? 9.506 1.113 9.874 1.00 96.19 94 LEU A N 1
ATOM 753 C CA . LEU A 1 94 ? 10.179 1.891 10.907 1.00 96.19 94 LEU A CA 1
ATOM 754 C C . LEU A 1 94 ? 11.671 1.533 10.954 1.00 96.19 94 LEU A C 1
ATOM 756 O O . LEU A 1 94 ? 12.096 0.472 10.503 1.00 96.19 94 LEU A O 1
ATOM 760 N N . LEU A 1 95 ? 12.489 2.458 11.448 1.00 95.75 95 LEU A N 1
ATOM 761 C CA . LEU A 1 95 ? 13.871 2.178 11.833 1.00 95.75 95 LEU A CA 1
ATOM 762 C C . LEU A 1 95 ? 13.899 1.434 13.178 1.00 95.75 95 LEU A C 1
ATOM 764 O O . LEU A 1 95 ? 12.877 1.293 13.847 1.00 95.75 95 LEU A O 1
ATOM 768 N N . GLU A 1 96 ? 15.087 0.996 13.601 1.00 93.94 96 GLU A N 1
ATOM 769 C CA . GLU A 1 96 ? 15.299 0.240 14.851 1.00 93.94 96 GLU A CA 1
ATOM 770 C C . GLU A 1 96 ? 14.790 0.961 16.114 1.00 93.94 96 GLU A C 1
ATOM 772 O O . GLU A 1 96 ? 14.512 0.324 17.126 1.00 93.94 96 GLU A O 1
ATOM 777 N N . ASP A 1 97 ? 14.624 2.286 16.064 1.00 95.19 97 ASP A N 1
ATOM 778 C CA . ASP A 1 97 ? 14.060 3.079 17.161 1.00 95.19 97 ASP A CA 1
ATOM 779 C C . ASP A 1 97 ? 12.538 2.902 17.350 1.00 95.19 97 ASP A C 1
ATOM 781 O O . ASP A 1 97 ? 11.972 3.422 18.317 1.00 95.19 97 ASP A O 1
ATOM 785 N N . GLY A 1 98 ? 11.870 2.207 16.420 1.00 92.88 98 GLY A N 1
ATOM 786 C CA . GLY A 1 98 ? 10.433 1.943 16.426 1.00 92.88 98 GLY A CA 1
ATOM 787 C C . GLY A 1 98 ? 9.558 3.188 16.260 1.00 92.88 98 GLY A C 1
ATOM 788 O O . GLY A 1 98 ? 8.369 3.143 16.569 1.00 92.88 98 GLY A O 1
ATOM 789 N N . LYS A 1 99 ? 10.124 4.323 15.830 1.00 92.75 99 LYS A N 1
ATOM 790 C CA . LYS A 1 99 ? 9.416 5.615 15.746 1.00 92.75 99 LYS A CA 1
ATOM 791 C C . LYS A 1 99 ? 9.684 6.353 14.446 1.00 92.75 99 LYS A C 1
ATOM 793 O O . LYS A 1 99 ? 8.795 7.025 13.924 1.00 92.75 99 LYS A O 1
ATOM 798 N N . THR A 1 100 ? 10.902 6.262 13.933 1.00 95.25 100 THR A N 1
ATOM 799 C CA . THR A 1 100 ? 11.312 6.977 12.733 1.00 95.25 100 THR A CA 1
ATOM 800 C C . THR A 1 100 ? 10.958 6.161 11.501 1.00 95.25 100 THR A C 1
ATOM 802 O O . THR A 1 100 ? 11.302 4.989 11.400 1.00 95.25 100 THR A O 1
ATOM 805 N N . LEU A 1 101 ? 10.297 6.790 10.527 1.00 93.88 101 LEU A N 1
ATOM 806 C CA . LEU A 1 101 ? 9.979 6.151 9.253 1.00 93.88 101 LEU A CA 1
ATOM 807 C C . LEU A 1 101 ? 11.264 5.791 8.492 1.00 93.88 101 LEU A C 1
ATOM 809 O O . LEU A 1 101 ? 12.086 6.659 8.179 1.00 93.88 101 LEU A O 1
ATOM 813 N N . ASN A 1 102 ? 11.386 4.529 8.096 1.00 95.31 102 ASN A N 1
ATOM 814 C CA . ASN A 1 102 ? 12.373 4.061 7.138 1.00 95.31 102 ASN A CA 1
ATOM 815 C C . ASN A 1 102 ? 12.000 4.547 5.727 1.00 95.31 102 ASN A C 1
ATOM 817 O O . ASN A 1 102 ? 11.419 3.821 4.918 1.00 95.31 102 ASN A O 1
ATOM 821 N N . LYS A 1 103 ? 12.347 5.805 5.425 1.00 92.62 103 LYS A N 1
ATOM 822 C CA . LYS A 1 103 ? 12.048 6.446 4.133 1.00 92.62 103 LYS A CA 1
ATOM 823 C C . LYS A 1 103 ? 12.569 5.641 2.943 1.00 92.62 103 LYS A C 1
ATOM 825 O O . LYS A 1 103 ? 11.875 5.520 1.944 1.00 92.62 103 LYS A O 1
ATOM 830 N N . LYS A 1 104 ? 13.755 5.032 3.067 1.00 91.69 104 LYS A N 1
ATOM 831 C CA . LYS A 1 104 ? 14.376 4.253 1.985 1.00 91.69 104 LYS A CA 1
ATOM 832 C C . LYS A 1 104 ? 13.498 3.077 1.555 1.00 91.69 104 LYS A C 1
ATOM 834 O O . LYS A 1 104 ? 13.397 2.822 0.354 1.00 91.69 104 LYS A O 1
ATOM 839 N N . LEU A 1 105 ? 12.908 2.370 2.522 1.00 92.94 105 LEU A N 1
ATOM 840 C CA . LEU A 1 105 ? 12.004 1.253 2.259 1.00 92.94 105 LEU A CA 1
ATOM 841 C C . LEU A 1 105 ? 10.612 1.738 1.846 1.00 92.94 105 LEU A C 1
ATOM 843 O O . LEU A 1 105 ? 10.046 1.209 0.894 1.00 92.94 105 LEU A O 1
ATOM 847 N N . TYR A 1 106 ? 10.090 2.773 2.508 1.00 91.12 106 TYR A N 1
ATOM 848 C CA . TYR A 1 106 ? 8.803 3.381 2.161 1.00 91.12 106 TYR A CA 1
ATOM 849 C C . TYR A 1 106 ? 8.767 3.837 0.695 1.00 91.12 106 TYR A C 1
ATOM 851 O O . TYR A 1 106 ? 7.825 3.531 -0.035 1.00 91.12 106 TYR A O 1
ATOM 859 N N . ASP A 1 107 ? 9.850 4.456 0.223 1.00 90.12 107 ASP A N 1
ATOM 860 C CA . ASP A 1 107 ? 10.008 4.883 -1.166 1.00 90.12 107 ASP A CA 1
ATOM 861 C C . ASP A 1 107 ? 10.128 3.708 -2.149 1.00 90.12 107 ASP A C 1
ATOM 863 O O . ASP A 1 107 ? 10.103 3.940 -3.356 1.00 90.12 107 ASP A O 1
ATOM 867 N N . GLN A 1 108 ? 10.266 2.451 -1.700 1.00 89.75 108 GLN A N 1
ATOM 868 C CA . GLN A 1 108 ? 10.188 1.274 -2.578 1.00 89.75 108 GLN A CA 1
ATOM 869 C C . GLN A 1 108 ? 8.751 0.828 -2.856 1.00 89.75 108 GLN A C 1
ATOM 871 O O . GLN A 1 108 ? 8.543 0.160 -3.861 1.00 89.75 108 GLN A O 1
ATOM 876 N N . MET A 1 109 ? 7.770 1.238 -2.050 1.00 89.00 109 MET A N 1
ATOM 877 C CA . MET A 1 109 ? 6.367 0.867 -2.235 1.00 89.00 109 MET A CA 1
ATOM 878 C C . MET A 1 109 ? 5.774 1.506 -3.504 1.00 89.00 109 MET A C 1
ATOM 880 O O . MET A 1 109 ? 6.080 2.651 -3.844 1.00 89.00 109 MET A O 1
ATOM 884 N N . TYR A 1 110 ? 4.908 0.773 -4.208 1.00 88.62 110 TYR A N 1
ATOM 885 C CA . TYR A 1 110 ? 4.318 1.197 -5.489 1.00 88.62 110 TYR A CA 1
ATOM 886 C C . TYR A 1 110 ? 2.806 1.467 -5.434 1.00 88.62 110 TYR A C 1
ATOM 888 O O . TYR A 1 110 ? 2.145 1.487 -6.470 1.00 88.62 110 TYR A O 1
ATOM 896 N N . SER A 1 111 ? 2.236 1.717 -4.252 1.00 88.38 111 SER A N 1
ATOM 897 C CA . SER A 1 111 ? 0.784 1.925 -4.078 1.00 88.38 111 SER A CA 1
ATOM 898 C C . SER A 1 111 ? 0.210 3.095 -4.892 1.00 88.38 111 SER A C 1
ATOM 900 O O . SER A 1 111 ? -0.958 3.066 -5.264 1.00 88.38 111 SER A O 1
ATOM 902 N N . PHE A 1 112 ? 1.029 4.101 -5.214 1.00 91.19 112 PHE A N 1
ATOM 903 C CA . PHE A 1 112 ? 0.655 5.247 -6.056 1.00 91.19 112 PHE A CA 1
ATOM 904 C C . PHE A 1 112 ? 1.331 5.230 -7.440 1.00 91.19 112 PHE A C 1
ATOM 906 O O . PHE A 1 112 ? 1.303 6.229 -8.162 1.00 91.19 112 PHE A O 1
ATOM 913 N N . GLY A 1 113 ? 1.949 4.109 -7.825 1.00 89.44 113 GLY A N 1
ATOM 914 C CA . GLY A 1 113 ? 2.855 4.043 -8.971 1.00 89.44 113 GLY A CA 1
ATOM 915 C C . GLY A 1 113 ? 4.143 4.844 -8.742 1.00 89.44 113 GLY A C 1
ATOM 916 O O . GLY A 1 113 ? 4.445 5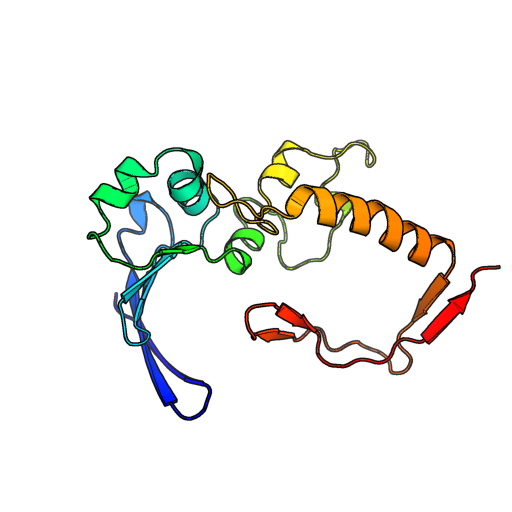.240 -7.618 1.00 89.44 113 GLY A O 1
ATOM 917 N N . LYS A 1 114 ? 4.924 5.069 -9.807 1.00 87.62 114 LYS A N 1
ATOM 918 C CA . LYS A 1 114 ? 6.154 5.888 -9.801 1.00 87.62 114 LYS A CA 1
ATOM 919 C C . LYS A 1 114 ? 6.431 6.503 -11.174 1.00 87.62 114 LYS A C 1
ATOM 921 O O . LYS A 1 114 ? 5.819 6.122 -12.170 1.00 87.62 114 LYS A O 1
ATOM 926 N N . GLY A 1 115 ? 7.403 7.415 -11.215 1.00 86.81 115 GLY A N 1
ATOM 927 C CA . GLY A 1 115 ? 7.897 8.024 -12.448 1.00 86.81 115 GLY A CA 1
ATOM 928 C C . GLY A 1 115 ? 7.009 9.158 -12.951 1.00 86.81 115 GLY A C 1
ATOM 929 O O . GLY A 1 115 ? 6.229 9.736 -12.198 1.00 86.81 115 GLY A O 1
ATOM 930 N N . ALA A 1 116 ? 7.095 9.456 -14.248 1.00 85.31 116 ALA A N 1
ATOM 931 C CA . ALA A 1 116 ? 6.361 10.563 -14.873 1.00 85.31 116 ALA A CA 1
ATOM 932 C C . ALA A 1 116 ? 4.825 10.417 -14.825 1.00 85.31 116 ALA A C 1
ATOM 934 O O . ALA A 1 116 ? 4.098 11.382 -15.057 1.00 85.31 116 ALA A O 1
ATOM 935 N N . ARG A 1 117 ? 4.320 9.208 -14.548 1.00 88.50 117 ARG A N 1
ATOM 936 C CA . ARG A 1 117 ? 2.887 8.880 -14.456 1.00 88.50 117 ARG A CA 1
ATOM 937 C C . ARG A 1 117 ? 2.481 8.435 -13.049 1.00 88.50 117 ARG A C 1
ATOM 939 O O . ARG A 1 117 ? 1.505 7.704 -12.901 1.00 88.50 117 ARG A O 1
ATOM 946 N N . VAL A 1 118 ? 3.229 8.861 -12.029 1.00 92.06 118 VAL A N 1
ATOM 947 C CA . VAL A 1 118 ? 2.826 8.698 -10.627 1.00 92.06 118 VAL A CA 1
ATOM 948 C C . VAL A 1 118 ? 1.433 9.297 -10.400 1.00 92.06 118 VAL A C 1
ATOM 950 O O . VAL A 1 118 ? 1.050 10.268 -11.058 1.00 92.06 118 VAL A O 1
ATOM 953 N N . CYS A 1 119 ? 0.654 8.695 -9.501 1.00 93.44 119 CYS A N 1
ATOM 954 C CA . CYS A 1 119 ? -0.712 9.116 -9.220 1.00 93.44 119 CYS A CA 1
ATOM 955 C C . CYS A 1 119 ? -0.769 10.610 -8.873 1.00 93.44 119 CYS A C 1
ATOM 957 O O . CYS A 1 119 ? -0.221 11.050 -7.863 1.00 93.44 119 CYS A O 1
ATOM 959 N N . ALA A 1 120 ? -1.502 11.384 -9.677 1.00 96.12 120 ALA A N 1
ATOM 960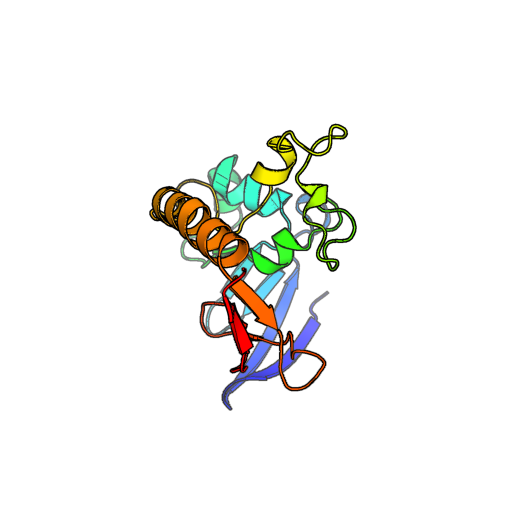 C CA . ALA A 1 120 ? -1.673 12.821 -9.464 1.00 96.12 120 ALA A CA 1
ATOM 961 C C . ALA A 1 120 ? -2.358 13.151 -8.120 1.00 96.12 120 ALA A C 1
ATOM 963 O O . ALA A 1 120 ? -2.181 14.242 -7.586 1.00 96.12 120 ALA A O 1
ATOM 964 N N . GLY A 1 121 ? -3.119 12.202 -7.562 1.00 96.19 121 GLY A N 1
ATOM 965 C CA . GLY A 1 121 ? -3.799 12.333 -6.273 1.00 96.19 121 GLY A CA 1
ATOM 966 C C . GLY A 1 121 ? -2.985 11.878 -5.060 1.00 96.19 121 GLY A C 1
ATOM 967 O O . GLY A 1 121 ? -3.518 11.927 -3.956 1.00 96.19 121 GLY A O 1
ATOM 968 N N . GLN A 1 122 ? -1.729 11.437 -5.220 1.00 94.69 122 GLN A N 1
ATOM 969 C CA . GLN A 1 122 ? -0.939 10.847 -4.128 1.00 94.69 122 GLN A CA 1
ATOM 970 C C . GLN A 1 122 ? -0.881 11.741 -2.884 1.00 94.69 122 GLN A C 1
ATOM 972 O O . GLN A 1 122 ? -1.124 11.268 -1.772 1.00 94.69 122 GLN A O 1
ATOM 977 N N . SER A 1 123 ? -0.576 13.029 -3.060 1.00 94.81 123 SER A N 1
ATOM 978 C CA . SER A 1 123 ? -0.450 13.966 -1.940 1.00 94.81 123 SER A CA 1
ATOM 979 C C . SER A 1 123 ? -1.779 14.160 -1.212 1.00 94.81 123 SER A C 1
ATOM 981 O O . SER A 1 123 ? -1.808 14.139 0.015 1.00 94.81 123 SER A O 1
ATOM 983 N N . LEU A 1 124 ? -2.882 14.295 -1.959 1.00 97.38 124 LEU A N 1
ATOM 984 C CA . LEU A 1 124 ? -4.218 14.464 -1.385 1.00 97.38 124 LEU A CA 1
ATOM 985 C C . LEU A 1 124 ? -4.654 13.211 -0.620 1.00 97.38 124 LEU A C 1
ATOM 987 O O . LEU A 1 124 ? -4.975 13.304 0.560 1.00 97.38 124 LEU A O 1
ATOM 991 N N . ALA A 1 125 ? -4.567 12.040 -1.254 1.00 96.25 125 ALA A N 1
ATOM 992 C CA . ALA A 1 125 ? -4.914 10.768 -0.629 1.00 96.25 125 ALA A CA 1
ATOM 993 C C . ALA A 1 125 ? -4.078 10.499 0.634 1.00 96.25 125 ALA A C 1
ATOM 995 O O . ALA A 1 125 ? -4.607 10.033 1.640 1.00 96.25 125 ALA A O 1
ATOM 996 N N . SER A 1 126 ? -2.782 10.833 0.617 1.00 93.38 126 SER A N 1
ATOM 997 C CA . SER A 1 126 ? -1.917 10.669 1.792 1.00 93.38 126 SER A CA 1
ATOM 998 C C . SER A 1 126 ? -2.363 11.557 2.955 1.00 93.38 126 SER A C 1
ATOM 1000 O O . SER A 1 126 ? -2.436 11.076 4.083 1.00 93.38 126 SER A O 1
ATOM 1002 N N . MET A 1 127 ? -2.706 12.824 2.691 1.00 96.19 127 MET A N 1
ATOM 1003 C CA . MET A 1 127 ? -3.223 13.731 3.723 1.00 96.19 127 MET A CA 1
ATOM 1004 C C . MET A 1 127 ? -4.562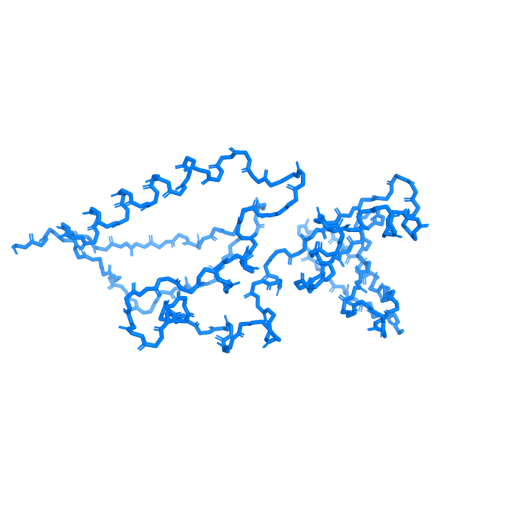 13.245 4.284 1.00 96.19 127 MET A C 1
ATOM 1006 O O . MET A 1 127 ? -4.749 13.228 5.498 1.00 96.19 127 MET A O 1
ATOM 1010 N N . GLU A 1 128 ? -5.482 12.810 3.422 1.00 97.50 128 GLU A N 1
ATOM 1011 C CA . GLU A 1 128 ? -6.782 12.287 3.846 1.00 97.50 128 GLU A CA 1
ATOM 1012 C C . GLU A 1 128 ? -6.630 11.041 4.721 1.00 97.50 128 GLU A C 1
ATOM 1014 O O . GLU A 1 128 ? -7.197 10.986 5.811 1.00 97.50 128 GLU A O 1
ATOM 1019 N N . LEU A 1 129 ? -5.809 10.071 4.308 1.00 95.25 129 LEU A N 1
ATOM 1020 C CA . LEU A 1 129 ? -5.543 8.864 5.095 1.00 95.25 129 LEU A CA 1
ATOM 1021 C C . LEU A 1 129 ? -4.907 9.201 6.450 1.00 95.25 129 LEU A C 1
ATOM 1023 O O . LEU A 1 129 ? -5.322 8.653 7.471 1.00 95.25 129 LEU A O 1
ATOM 1027 N N . GLN A 1 130 ? -3.959 10.142 6.481 1.00 94.00 130 GLN A N 1
ATOM 1028 C CA . GLN A 1 130 ? -3.306 10.601 7.712 1.00 94.00 130 GLN A CA 1
ATOM 1029 C C . GLN A 1 130 ? -4.228 11.380 8.656 1.00 94.00 130 GLN A C 1
ATOM 1031 O O . GLN A 1 130 ? -3.896 11.521 9.827 1.00 94.00 130 GLN A O 1
ATOM 1036 N N . LEU A 1 131 ? -5.375 11.878 8.193 1.00 96.69 131 LEU A N 1
ATOM 1037 C CA . LEU A 1 131 ? -6.358 12.549 9.045 1.00 96.69 131 LEU A CA 1
ATOM 1038 C C . LEU A 1 131 ? -7.477 11.595 9.464 1.00 96.69 131 LEU A C 1
ATOM 1040 O O . LEU A 1 131 ? -7.811 11.496 10.646 1.00 96.69 131 LEU A O 1
ATOM 1044 N N . ILE A 1 132 ? -8.052 10.881 8.500 1.00 97.62 132 ILE A N 1
ATOM 1045 C CA . ILE A 1 132 ? -9.242 10.053 8.693 1.00 97.62 132 ILE A CA 1
ATOM 1046 C C . ILE A 1 132 ? -8.897 8.817 9.519 1.00 97.62 132 ILE A C 1
ATOM 1048 O O . ILE A 1 132 ? -9.554 8.558 10.527 1.00 97.62 132 ILE A O 1
ATOM 1052 N N . PHE A 1 133 ? -7.853 8.076 9.138 1.00 96.00 133 PHE A N 1
ATOM 1053 C CA . PHE A 1 133 ? -7.510 6.814 9.789 1.00 96.00 133 PHE A CA 1
ATOM 1054 C C . PHE A 1 133 ? -7.195 6.972 11.286 1.00 96.00 133 PHE A C 1
ATOM 1056 O O . PHE A 1 133 ? -7.881 6.329 12.085 1.00 96.00 133 PHE A O 1
ATOM 1063 N N . PRO A 1 134 ? -6.258 7.846 11.720 1.00 96.00 134 PRO A N 1
ATOM 1064 C CA . PRO A 1 134 ? -5.991 8.027 13.145 1.00 96.00 134 PRO A CA 1
ATOM 1065 C C . PRO A 1 134 ? -7.215 8.550 13.899 1.00 96.00 134 PRO A C 1
ATOM 1067 O O . PRO A 1 134 ? -7.488 8.076 14.996 1.00 96.00 134 PRO A O 1
ATOM 1070 N N . THR A 1 135 ? -7.999 9.463 13.312 1.00 96.75 135 THR A N 1
ATOM 1071 C CA . THR A 1 135 ? -9.229 9.967 13.946 1.00 96.75 135 THR A CA 1
ATOM 1072 C C . THR A 1 135 ? -10.224 8.840 14.218 1.00 96.75 135 THR A C 1
ATOM 1074 O O . THR A 1 135 ? -10.825 8.793 15.294 1.00 96.75 135 THR A O 1
ATOM 1077 N N . LEU A 1 136 ? -10.394 7.921 13.263 1.00 97.00 136 LEU A N 1
ATOM 1078 C CA . LEU A 1 136 ? -11.276 6.770 13.415 1.00 97.00 136 LEU A CA 1
ATOM 1079 C C . LEU A 1 136 ? -10.782 5.828 14.515 1.00 97.00 136 LEU A C 1
ATOM 1081 O O . LEU A 1 136 ? -11.552 5.517 15.420 1.00 97.00 136 LEU A O 1
ATOM 1085 N N . VAL A 1 137 ? -9.510 5.419 14.495 1.00 95.31 137 VAL A N 1
ATOM 1086 C CA . VAL A 1 137 ? -8.989 4.452 15.481 1.00 95.31 137 VAL A CA 1
ATOM 1087 C C . VAL A 1 137 ? -8.817 5.043 16.884 1.00 95.31 137 VAL A C 1
ATOM 1089 O O . VAL A 1 137 ? -8.904 4.307 17.864 1.00 95.31 137 VAL A O 1
ATOM 1092 N N . GLN A 1 138 ? -8.620 6.361 17.009 1.00 96.31 138 GLN A N 1
ATOM 1093 C CA . GLN A 1 138 ? -8.566 7.054 18.303 1.00 96.31 138 GLN A CA 1
ATOM 1094 C C . GLN A 1 138 ? -9.945 7.182 18.955 1.00 96.31 138 GLN A C 1
ATOM 1096 O O . GLN A 1 138 ? -10.047 7.166 20.178 1.00 96.31 138 GLN A O 1
ATOM 1101 N N . ARG A 1 139 ? -11.009 7.335 18.158 1.00 97.12 139 ARG A N 1
ATOM 1102 C CA . ARG A 1 139 ? -12.371 7.572 18.667 1.00 97.12 139 ARG A CA 1
ATOM 1103 C C . ARG A 1 139 ? -13.232 6.324 18.725 1.00 97.12 139 ARG A C 1
ATOM 1105 O O . ARG A 1 139 ? -14.205 6.309 19.478 1.00 97.12 139 ARG A O 1
ATOM 1112 N N . TYR A 1 140 ? -12.906 5.307 17.938 1.00 97.62 140 TYR A N 1
ATOM 1113 C CA . TYR A 1 140 ? -13.720 4.112 17.797 1.00 97.62 140 TYR A CA 1
ATOM 1114 C C . TYR A 1 140 ? -12.888 2.835 17.904 1.00 97.62 140 TYR A C 1
ATOM 1116 O O . TYR A 1 140 ? -11.688 2.795 17.626 1.00 97.62 140 TYR A O 1
ATOM 1124 N N . GLU A 1 141 ? -13.557 1.777 18.329 1.00 95.38 141 GLU A N 1
ATOM 1125 C CA . GLU A 1 141 ? -13.089 0.405 18.315 1.00 95.38 141 GLU A CA 1
ATOM 1126 C C . GLU A 1 141 ? -13.869 -0.364 17.247 1.00 95.38 141 GLU A C 1
ATOM 1128 O O . GLU A 1 141 ? -15.099 -0.281 17.179 1.00 95.38 141 GLU A O 1
ATOM 1133 N N . PHE A 1 142 ? -13.138 -1.080 16.395 1.00 92.94 142 PHE A N 1
ATOM 1134 C CA . PHE A 1 142 ? -13.671 -1.836 15.268 1.00 92.94 142 PHE A CA 1
ATOM 1135 C C . PHE A 1 142 ? -13.547 -3.325 15.578 1.00 92.94 142 PHE A C 1
ATOM 1137 O O . PHE A 1 142 ? -12.474 -3.795 15.945 1.00 92.94 142 PHE A O 1
ATOM 1144 N N . SER A 1 143 ? -14.637 -4.071 15.422 1.00 91.56 143 SER A N 1
ATOM 1145 C CA . SER A 1 143 ? -14.665 -5.524 15.619 1.00 91.56 143 SER A CA 1
ATOM 1146 C C . SER A 1 143 ? -15.503 -6.195 14.536 1.00 91.56 143 SER A C 1
ATOM 1148 O O . SER A 1 143 ? -16.441 -5.599 14.001 1.00 91.56 143 SER A O 1
ATOM 1150 N N . HIS A 1 144 ? -15.169 -7.433 14.185 1.00 89.50 144 HIS A N 1
ATOM 1151 C CA . HIS A 1 144 ? -15.971 -8.225 13.259 1.00 89.50 144 HIS A CA 1
ATOM 1152 C C . HIS A 1 144 ? -16.962 -9.097 14.051 1.00 89.50 144 HIS A C 1
ATOM 1154 O O . HIS A 1 144 ? -16.541 -9.800 14.971 1.00 89.50 144 HIS A O 1
ATOM 1160 N N . PRO A 1 145 ? -18.274 -9.063 13.748 1.00 83.44 145 PRO A N 1
ATOM 1161 C CA . PRO A 1 145 ? -19.282 -9.749 14.557 1.00 83.44 145 PRO A CA 1
ATOM 1162 C C . PRO A 1 145 ? -19.256 -11.277 14.411 1.00 83.44 145 PRO A C 1
ATOM 1164 O O . PRO A 1 145 ? -19.744 -11.968 15.299 1.00 83.44 145 PRO A O 1
ATOM 1167 N N . ASN A 1 146 ? -18.693 -11.802 13.315 1.00 81.88 146 ASN A N 1
ATOM 1168 C CA . ASN A 1 146 ? -18.851 -13.202 12.906 1.00 81.88 146 ASN A CA 1
ATOM 1169 C C . ASN A 1 146 ? -17.523 -13.986 12.838 1.00 81.88 146 ASN A C 1
ATOM 1171 O O . ASN A 1 146 ? -17.381 -14.863 11.995 1.00 81.88 146 ASN A O 1
ATOM 1175 N N . GLY A 1 147 ? -16.544 -13.684 13.698 1.00 78.62 147 GLY A N 1
ATOM 1176 C CA . GLY A 1 147 ? -15.254 -14.393 13.704 1.00 78.62 147 GLY A CA 1
ATOM 1177 C C . GLY A 1 147 ? -14.295 -13.899 12.617 1.00 78.62 147 GLY A C 1
ATOM 1178 O O . GLY A 1 147 ? -14.220 -12.689 12.396 1.00 78.62 147 GLY A O 1
ATOM 1179 N N . GLU A 1 148 ? -13.554 -14.809 11.977 1.00 83.00 148 GLU A N 1
ATOM 1180 C CA . GLU A 1 148 ? -12.546 -14.473 10.958 1.00 83.00 148 GLU A CA 1
ATOM 1181 C C . GLU A 1 148 ? -13.145 -13.719 9.762 1.00 83.00 148 GLU A C 1
ATOM 1183 O O . GLU A 1 148 ? -14.269 -13.976 9.325 1.00 83.00 148 GLU A O 1
ATOM 1188 N N . VAL A 1 149 ? -12.382 -12.751 9.254 1.00 86.00 149 VAL A N 1
ATOM 1189 C CA . VAL A 1 149 ? -12.764 -11.924 8.108 1.00 86.00 149 VAL A CA 1
ATOM 1190 C C . VAL A 1 149 ? -12.231 -12.577 6.842 1.00 86.00 149 VAL A C 1
ATOM 1192 O O . VAL A 1 149 ? -11.057 -12.936 6.781 1.00 86.00 149 VAL A O 1
ATOM 1195 N N . ASP A 1 150 ? -13.074 -12.690 5.822 1.00 87.75 150 ASP A N 1
ATOM 1196 C CA . ASP A 1 150 ? -12.627 -13.060 4.483 1.00 87.75 150 ASP A CA 1
ATOM 1197 C C . ASP A 1 150 ? -11.700 -11.968 3.922 1.00 87.75 150 ASP A C 1
ATOM 1199 O O . ASP A 1 150 ? -12.122 -10.833 3.693 1.00 87.75 150 ASP A O 1
ATOM 1203 N N . LEU A 1 151 ? -10.426 -12.316 3.733 1.00 87.44 151 LEU A N 1
ATOM 1204 C CA . LEU A 1 151 ? -9.396 -11.422 3.198 1.00 87.44 151 LEU A CA 1
ATOM 1205 C C . LEU A 1 151 ? -9.254 -11.521 1.672 1.00 87.44 151 LEU A C 1
ATOM 1207 O O . LEU A 1 151 ? -8.371 -10.881 1.097 1.00 87.44 151 LEU A O 1
ATOM 1211 N N . THR A 1 152 ? -10.091 -12.319 1.002 1.00 87.56 152 THR A N 1
ATOM 1212 C CA . THR A 1 152 ? -10.122 -12.344 -0.461 1.00 87.56 152 THR A CA 1
ATOM 1213 C C . THR A 1 152 ? -10.704 -11.041 -1.019 1.00 87.56 152 THR A C 1
ATOM 1215 O O . THR A 1 152 ? -11.388 -10.273 -0.334 1.00 87.56 152 THR A O 1
ATOM 1218 N N . CYS A 1 153 ? -10.360 -10.736 -2.268 1.00 84.69 153 CYS A N 1
ATOM 1219 C CA . CYS A 1 153 ? -10.717 -9.476 -2.905 1.00 84.69 153 CYS A CA 1
ATOM 1220 C C . CYS A 1 153 ? -11.182 -9.687 -4.342 1.00 84.69 153 CYS A C 1
ATOM 1222 O O . CYS A 1 153 ? -10.689 -10.568 -5.052 1.00 84.69 153 CYS A O 1
ATOM 1224 N N . ASP A 1 154 ? -12.091 -8.819 -4.770 1.00 81.00 154 ASP A N 1
ATOM 1225 C CA . ASP A 1 154 ? -12.524 -8.733 -6.154 1.00 81.00 154 ASP A CA 1
ATOM 1226 C C . ASP A 1 154 ? -11.573 -7.815 -6.929 1.00 81.00 154 ASP A C 1
ATOM 1228 O O . ASP A 1 154 ? -11.292 -6.678 -6.530 1.00 81.00 154 ASP A O 1
ATOM 1232 N N . PHE A 1 155 ? -11.082 -8.304 -8.070 1.00 72.31 155 PHE A N 1
ATOM 1233 C CA . PHE A 1 155 ? -10.253 -7.523 -8.982 1.00 72.31 155 PHE A CA 1
ATOM 1234 C C . PHE A 1 155 ? -11.119 -6.866 -10.061 1.00 72.31 155 PHE A C 1
ATOM 1236 O O . PHE A 1 155 ? -11.562 -7.514 -11.008 1.00 72.31 155 PHE A O 1
ATOM 1243 N N . GLY A 1 156 ? -11.335 -5.556 -9.921 1.00 67.12 156 GLY A N 1
ATOM 1244 C CA . GLY A 1 156 ? -12.145 -4.741 -10.836 1.00 67.12 156 GLY A CA 1
ATOM 1245 C C . GLY A 1 156 ? -11.463 -3.432 -11.238 1.00 67.12 156 GLY A C 1
ATOM 1246 O O . GLY A 1 156 ? -12.114 -2.395 -11.315 1.00 67.12 156 GLY A O 1
ATOM 1247 N N . GLY A 1 157 ? -10.137 -3.446 -11.403 1.00 74.44 157 GLY A N 1
ATOM 1248 C CA . GLY A 1 157 ? -9.301 -2.250 -11.609 1.00 74.44 157 GLY A CA 1
ATOM 1249 C C . GLY A 1 157 ? -8.770 -1.639 -10.306 1.00 74.44 157 GLY A C 1
ATOM 1250 O O . GLY A 1 157 ? -7.674 -1.086 -10.288 1.00 74.44 157 GLY A O 1
ATOM 1251 N N . ILE A 1 158 ? -9.492 -1.834 -9.205 1.00 81.88 158 ILE A N 1
ATOM 1252 C CA . ILE A 1 158 ? -8.994 -1.719 -7.831 1.00 81.88 158 ILE A CA 1
ATOM 1253 C C . ILE A 1 158 ? -9.154 -3.076 -7.141 1.00 81.88 158 ILE A C 1
ATOM 1255 O O . ILE A 1 158 ? -10.039 -3.849 -7.511 1.00 81.88 158 ILE A O 1
ATOM 1259 N N . LEU A 1 159 ? -8.301 -3.363 -6.157 1.00 85.12 159 LEU A N 1
ATOM 1260 C CA . LEU A 1 159 ? -8.493 -4.498 -5.254 1.00 85.12 159 LEU A CA 1
ATOM 1261 C C . LEU A 1 159 ? -9.442 -4.044 -4.149 1.00 85.12 159 LEU A C 1
ATOM 1263 O O . LEU A 1 159 ? -9.056 -3.253 -3.287 1.00 85.12 159 LEU A O 1
ATOM 1267 N N . ALA A 1 160 ? -10.692 -4.494 -4.217 1.00 87.62 160 ALA A N 1
ATOM 1268 C CA . ALA A 1 160 ? -11.700 -4.189 -3.213 1.00 87.62 160 ALA A CA 1
ATOM 1269 C C . ALA A 1 160 ? -11.967 -5.435 -2.358 1.00 87.62 160 ALA A C 1
ATOM 1271 O O . ALA A 1 160 ? -12.103 -6.526 -2.915 1.00 87.62 160 ALA A O 1
ATOM 1272 N N . PRO A 1 161 ? -12.045 -5.305 -1.023 1.00 89.75 161 PRO A N 1
ATOM 1273 C CA . PRO A 1 161 ? -12.443 -6.424 -0.181 1.00 89.75 161 PRO A CA 1
ATOM 1274 C C . PRO A 1 161 ? -13.885 -6.832 -0.493 1.00 89.75 161 PRO A C 1
ATOM 1276 O O . PRO A 1 161 ? -14.718 -5.992 -0.858 1.00 89.75 161 PRO A O 1
ATOM 1279 N N . ASN A 1 162 ? -14.192 -8.110 -0.283 1.00 88.38 162 ASN A N 1
ATOM 1280 C CA . ASN A 1 162 ? -15.570 -8.586 -0.313 1.00 88.38 162 ASN A CA 1
ATOM 1281 C C . ASN A 1 162 ? -16.426 -7.852 0.726 1.00 88.38 162 ASN A C 1
ATOM 1283 O O . ASN A 1 162 ? -15.930 -7.311 1.714 1.00 88.38 162 ASN A O 1
ATOM 1287 N N . LYS A 1 163 ? -17.745 -7.820 0.518 1.00 88.69 163 LYS A N 1
ATOM 1288 C CA . LYS A 1 163 ? -18.659 -7.162 1.460 1.00 88.69 163 LYS A CA 1
ATOM 1289 C C . LYS A 1 163 ? -18.581 -7.839 2.832 1.00 88.69 163 LYS A C 1
ATOM 1291 O O . LYS A 1 163 ? -18.941 -9.004 2.962 1.00 88.69 163 LYS A O 1
ATOM 1296 N N . PHE A 1 164 ? -18.202 -7.078 3.855 1.00 88.56 164 PHE A N 1
ATOM 1297 C CA . PHE A 1 164 ? -18.169 -7.526 5.247 1.00 88.56 164 PHE A CA 1
ATOM 1298 C C . PHE A 1 164 ? -18.940 -6.567 6.160 1.00 88.56 164 PHE A C 1
ATOM 1300 O O . PHE A 1 164 ? -19.229 -5.425 5.800 1.00 88.56 164 PHE A O 1
ATOM 1307 N N . THR A 1 165 ? -19.289 -7.040 7.357 1.00 91.06 165 THR A N 1
ATOM 1308 C CA . THR A 1 165 ? -19.933 -6.220 8.393 1.00 91.06 165 THR A CA 1
ATOM 1309 C C . THR A 1 165 ? -18.929 -5.917 9.494 1.00 91.06 165 THR A C 1
ATOM 1311 O O . THR A 1 165 ? -18.203 -6.802 9.934 1.00 91.06 165 THR A O 1
ATOM 1314 N N . CYS A 1 166 ? -18.904 -4.678 9.979 1.00 91.94 166 CYS A N 1
ATOM 1315 C CA . CYS A 1 166 ? -18.061 -4.272 11.096 1.00 91.94 166 CYS A CA 1
ATOM 1316 C C . CYS A 1 166 ? -18.914 -3.631 12.193 1.00 91.94 166 CYS A C 1
ATOM 1318 O O . CYS A 1 166 ? -19.749 -2.767 11.921 1.00 91.94 166 CYS A O 1
ATOM 1320 N N . LYS A 1 167 ? -18.698 -4.053 13.439 1.00 93.12 167 LYS A N 1
ATOM 1321 C CA . LYS A 1 167 ? -19.248 -3.408 14.626 1.00 93.12 167 LYS A CA 1
ATOM 1322 C C . LYS A 1 167 ? -18.286 -2.310 15.072 1.00 93.12 167 LYS A C 1
ATOM 1324 O O . LYS A 1 167 ? -17.124 -2.583 15.367 1.00 93.12 167 LYS A O 1
ATOM 1329 N N . ILE A 1 168 ? -18.805 -1.090 15.157 1.00 95.25 168 ILE A N 1
ATOM 1330 C CA . ILE A 1 168 ? -18.055 0.110 15.533 1.00 95.25 168 ILE A CA 1
ATOM 1331 C C . ILE A 1 168 ? -18.605 0.622 16.864 1.00 95.25 168 ILE A C 1
ATOM 1333 O O . ILE A 1 168 ? -19.800 0.896 16.977 1.00 95.25 168 ILE A O 1
ATOM 1337 N N . VAL A 1 169 ? -17.746 0.744 17.875 1.00 96.12 169 VAL A N 1
ATOM 1338 C CA . VAL A 1 169 ? -18.110 1.234 19.214 1.00 96.12 169 VAL A CA 1
ATOM 1339 C C . VAL A 1 169 ? -17.263 2.456 19.543 1.00 96.12 169 VAL A C 1
ATOM 1341 O O . VAL A 1 169 ? -16.072 2.476 19.261 1.00 96.12 169 VAL A O 1
ATOM 1344 N N . LYS A 1 170 ? -17.859 3.503 20.119 1.00 96.88 170 LYS A N 1
ATOM 1345 C CA . LYS A 1 170 ? -17.108 4.690 20.547 1.00 96.88 170 LYS A CA 1
ATOM 1346 C C . LYS A 1 170 ? -16.222 4.340 21.750 1.00 96.88 170 LYS A C 1
ATOM 1348 O O . LYS A 1 170 ? -16.717 3.759 22.712 1.00 96.88 170 LYS A O 1
ATOM 1353 N N . ARG A 1 171 ? -14.944 4.722 21.706 1.00 93.38 171 ARG A N 1
ATOM 1354 C CA . ARG A 1 171 ? -14.021 4.622 22.846 1.00 93.38 171 ARG A CA 1
ATOM 1355 C C . ARG A 1 171 ? -14.441 5.627 23.926 1.00 93.38 171 ARG A C 1
ATOM 1357 O O . ARG A 1 171 ? -14.794 6.764 23.595 1.00 93.38 171 ARG A O 1
ATOM 1364 N N . ILE A 1 172 ? -14.468 5.170 25.179 1.00 77.19 172 ILE A N 1
ATOM 1365 C CA . ILE A 1 172 ? -14.780 5.977 26.373 1.00 77.19 172 ILE A CA 1
ATOM 1366 C C . ILE A 1 172 ? -13.521 6.712 26.819 1.00 77.19 172 ILE A C 1
ATOM 1368 O O . ILE A 1 172 ? -12.453 6.061 26.829 1.00 77.19 172 ILE A O 1
#